Protein AF-A0A944EXQ6-F1 (afdb_monomer)

Sequence (151 aa):
MLEYARRTTDPERLDMAIALLQQACEDGPTSGEARLINCCQLATALCARFDVCGRRADLDAAISVLERVRSPLAVLAGEESLDYFEQIYRLLTRSLQRRFELTGVLRDLDTVAEITAIIRATQLPSRRSLRPLPDGRQASAAVPCAHLSRG

pLDDT: mean 73.95, std 19.3, range [34.91, 94.12]

Secondary structure (DSSP, 8-state):
-HHHHTT---HHHHHHHHHHHHHHHHSS-SSSHHHHHHHHHHHHHHHHHHHHH--HHHHHHHHHHHHHHHHHHHHS-SGGGHHHHHHHHHHHHHHHHHHHHHH--HHHHHHHHHHHHHHHHHHSGGGSS-PPPP-----------------

Structure (mmCIF, N/CA/C/O backbone):
data_AF-A0A944EXQ6-F1
#
_entry.id   AF-A0A944EXQ6-F1
#
loop_
_atom_site.group_PDB
_atom_site.id
_atom_site.type_symbol
_atom_site.label_atom_id
_atom_site.label_alt_id
_atom_site.label_comp_id
_atom_site.label_asym_id
_atom_site.label_entity_id
_atom_site.label_seq_id
_atom_site.pdbx_PDB_ins_code
_atom_site.Cartn_x
_atom_site.Cartn_y
_atom_site.Cartn_z
_atom_site.occupancy
_atom_site.B_iso_or_equiv
_atom_site.auth_seq_id
_atom_site.auth_comp_id
_atom_site.auth_asym_id
_atom_site.auth_atom_id
_atom_site.pdbx_PDB_model_num
ATOM 1 N N . MET A 1 1 ? 5.966 17.282 -13.283 1.00 47.34 1 MET A N 1
ATOM 2 C CA . MET A 1 1 ? 4.514 17.164 -12.994 1.00 47.34 1 MET A CA 1
ATOM 3 C C . MET A 1 1 ? 4.215 16.449 -11.675 1.00 47.34 1 MET A C 1
ATOM 5 O O . MET A 1 1 ? 3.363 16.929 -10.942 1.00 47.34 1 MET A O 1
ATOM 9 N N . LEU A 1 2 ? 4.910 15.358 -11.331 1.00 51.97 2 LEU A N 1
ATOM 10 C CA . LEU A 1 2 ? 4.614 14.546 -10.134 1.00 51.97 2 LEU A CA 1
ATOM 11 C C . LEU A 1 2 ? 4.867 15.259 -8.790 1.00 51.97 2 LEU A C 1
ATOM 13 O O . LEU A 1 2 ? 4.108 15.085 -7.842 1.00 51.97 2 LEU A O 1
ATOM 17 N N . GLU A 1 3 ? 5.868 16.140 -8.718 1.00 50.34 3 GLU A N 1
ATOM 18 C CA . GLU A 1 3 ? 6.130 16.952 -7.518 1.00 50.34 3 GLU A CA 1
ATOM 19 C C . GLU A 1 3 ? 5.007 17.969 -7.227 1.00 50.34 3 GLU A C 1
ATOM 21 O O . GLU A 1 3 ? 4.778 18.344 -6.077 1.00 50.34 3 GLU A O 1
ATOM 26 N N . TYR A 1 4 ? 4.251 18.354 -8.263 1.00 45.91 4 TYR A N 1
ATOM 27 C CA . TYR A 1 4 ? 3.101 19.252 -8.153 1.00 45.91 4 TYR A CA 1
ATOM 28 C C . TYR A 1 4 ? 1.867 18.527 -7.607 1.00 45.91 4 TYR A C 1
ATOM 30 O O . TYR A 1 4 ? 1.197 19.062 -6.725 1.00 45.91 4 TYR A O 1
ATOM 38 N N . ALA A 1 5 ? 1.612 17.288 -8.045 1.00 50.66 5 ALA A N 1
ATOM 39 C CA . ALA A 1 5 ? 0.548 16.443 -7.492 1.00 50.66 5 ALA A CA 1
ATOM 40 C C . ALA A 1 5 ? 0.763 16.162 -5.993 1.00 50.66 5 ALA A C 1
ATOM 42 O O . ALA A 1 5 ? -0.192 16.097 -5.229 1.00 50.66 5 ALA A O 1
ATOM 43 N N . ARG A 1 6 ? 2.024 16.112 -5.536 1.00 50.78 6 ARG A N 1
ATOM 44 C CA . ARG A 1 6 ? 2.360 15.975 -4.109 1.00 50.78 6 ARG A CA 1
ATOM 45 C C . ARG A 1 6 ? 2.000 17.206 -3.260 1.00 50.78 6 ARG A C 1
ATOM 47 O O . ARG A 1 6 ? 1.953 17.093 -2.040 1.00 50.78 6 ARG A O 1
ATOM 54 N N . ARG A 1 7 ? 1.787 18.377 -3.880 1.00 51.88 7 ARG A N 1
ATOM 55 C CA . ARG A 1 7 ? 1.441 19.647 -3.204 1.00 51.88 7 ARG A CA 1
ATOM 56 C C . ARG A 1 7 ? 0.032 20.153 -3.509 1.00 51.88 7 ARG A C 1
ATOM 58 O O . ARG A 1 7 ? -0.394 21.103 -2.862 1.00 51.88 7 ARG A O 1
ATOM 65 N N . THR A 1 8 ? -0.679 19.565 -4.472 1.00 50.41 8 THR A N 1
ATOM 66 C CA . THR A 1 8 ? -2.049 19.978 -4.799 1.00 50.41 8 THR A CA 1
ATOM 67 C C . THR A 1 8 ? -3.049 18.987 -4.225 1.00 50.41 8 THR A C 1
ATOM 69 O O . THR A 1 8 ? -3.104 17.837 -4.639 1.00 50.41 8 THR A O 1
ATOM 72 N N . THR A 1 9 ? -3.874 19.472 -3.299 1.00 62.34 9 THR A N 1
ATOM 73 C CA . THR A 1 9 ? -5.084 18.841 -2.739 1.00 62.34 9 THR A CA 1
ATOM 74 C C . THR A 1 9 ? -6.201 18.690 -3.788 1.00 62.34 9 THR A C 1
ATOM 76 O O . THR A 1 9 ? -7.379 18.730 -3.453 1.00 62.34 9 THR A O 1
ATOM 79 N N . ASP A 1 10 ? -5.844 18.615 -5.071 1.00 75.38 10 ASP A N 1
ATOM 80 C CA . ASP A 1 10 ? -6.780 18.591 -6.187 1.00 75.38 10 ASP A CA 1
ATOM 81 C C . ASP A 1 10 ? -7.088 17.126 -6.539 1.00 75.38 10 ASP A C 1
ATOM 83 O O . ASP A 1 10 ? -6.213 16.430 -7.074 1.00 75.38 10 ASP A O 1
ATOM 87 N N . PRO A 1 11 ? -8.290 16.625 -6.201 1.00 76.62 11 PRO A N 1
ATOM 88 C CA . PRO A 1 11 ? -8.638 15.222 -6.384 1.00 76.62 11 PRO A CA 1
ATOM 89 C C . PRO A 1 11 ? -8.588 14.787 -7.854 1.00 76.62 11 PRO A C 1
ATOM 91 O O . PRO A 1 11 ? -8.169 13.664 -8.119 1.00 76.62 11 PRO A O 1
ATOM 94 N N . GLU A 1 12 ? -8.898 15.664 -8.814 1.00 81.69 12 GLU A N 1
ATOM 95 C CA . GLU A 1 12 ? -8.874 15.313 -10.244 1.00 81.69 12 GLU A CA 1
ATOM 96 C C . GLU A 1 12 ? -7.445 15.060 -10.743 1.00 81.69 12 GLU A C 1
ATOM 98 O O . GLU A 1 12 ? -7.183 14.148 -11.532 1.00 81.69 12 GLU A O 1
ATOM 103 N N . ARG A 1 13 ? -6.477 15.831 -10.235 1.00 83.19 13 ARG A N 1
ATOM 104 C CA . ARG A 1 13 ? -5.056 15.620 -10.549 1.00 83.19 13 ARG A CA 1
ATOM 105 C C . ARG A 1 13 ? -4.521 14.343 -9.923 1.00 83.19 13 ARG A C 1
ATOM 107 O O . ARG A 1 13 ? -3.689 13.674 -10.538 1.00 83.19 13 ARG A O 1
ATOM 114 N N . LEU A 1 14 ? -4.974 14.013 -8.714 1.00 83.81 14 LEU A N 1
ATOM 115 C CA . LEU A 1 14 ? -4.631 12.752 -8.061 1.00 83.81 14 LEU A CA 1
ATOM 116 C C . LEU A 1 14 ? -5.218 11.567 -8.832 1.00 83.81 14 LEU A C 1
ATOM 118 O O . LEU A 1 14 ? -4.498 10.601 -9.067 1.00 83.81 14 LEU A O 1
ATOM 122 N N . ASP A 1 15 ? -6.464 11.665 -9.295 1.00 88.25 15 ASP A N 1
ATOM 123 C CA . ASP A 1 15 ? -7.106 10.639 -10.122 1.00 88.25 15 ASP A CA 1
ATOM 124 C C . ASP A 1 15 ? -6.338 10.404 -11.430 1.00 88.25 15 ASP A C 1
ATOM 126 O O . ASP A 1 15 ? -6.017 9.261 -11.760 1.00 88.25 15 ASP A O 1
ATOM 130 N N . MET A 1 16 ? -5.956 11.478 -12.128 1.00 88.19 16 MET A N 1
ATOM 131 C CA . MET A 1 16 ? -5.153 11.388 -13.351 1.00 88.19 16 MET A CA 1
ATOM 132 C C . MET A 1 16 ? -3.774 10.763 -13.095 1.00 88.19 16 MET A C 1
ATOM 134 O O . MET A 1 16 ? -3.326 9.899 -13.847 1.00 88.19 16 MET A O 1
ATOM 138 N N . ALA A 1 17 ? -3.095 11.177 -12.021 1.00 88.00 17 ALA A N 1
ATOM 139 C CA . ALA A 1 17 ? -1.794 10.623 -11.658 1.00 88.00 17 ALA A CA 1
ATOM 140 C C . ALA A 1 17 ? -1.891 9.127 -11.329 1.00 88.00 17 ALA A C 1
ATOM 142 O O . ALA A 1 17 ? -1.049 8.350 -11.773 1.00 88.00 17 ALA A O 1
ATOM 143 N N . ILE A 1 18 ? -2.923 8.718 -10.586 1.00 90.62 18 ILE A N 1
ATOM 144 C CA . ILE A 1 18 ? -3.171 7.313 -10.247 1.00 90.62 18 ILE A CA 1
ATOM 145 C C . ILE A 1 18 ? -3.410 6.496 -11.517 1.00 90.62 18 ILE A C 1
ATOM 147 O O . ILE A 1 18 ? -2.765 5.463 -11.673 1.00 90.62 18 ILE A O 1
ATOM 151 N N . ALA A 1 19 ? -4.248 6.972 -12.441 1.00 91.06 19 ALA A N 1
ATOM 152 C CA . ALA A 1 19 ? -4.523 6.272 -13.695 1.00 91.06 19 ALA A CA 1
ATOM 153 C C . ALA A 1 19 ? -3.246 6.052 -14.527 1.00 91.06 19 ALA A C 1
ATOM 155 O O . ALA A 1 19 ? -2.952 4.926 -14.925 1.00 91.06 19 ALA A O 1
ATOM 156 N N . LEU A 1 20 ? -2.436 7.100 -14.716 1.00 89.62 20 LEU A N 1
ATOM 157 C CA . LEU A 1 20 ? -1.171 7.005 -15.455 1.00 89.62 20 LEU A CA 1
ATOM 158 C C . LEU A 1 20 ? -0.171 6.054 -14.783 1.00 89.62 20 LEU A C 1
ATOM 160 O O . LEU A 1 20 ? 0.525 5.299 -15.457 1.00 89.62 20 LEU A O 1
ATOM 164 N N . LEU A 1 21 ? -0.091 6.078 -13.450 1.00 88.75 21 LEU A N 1
ATOM 165 C CA . LEU A 1 21 ? 0.822 5.222 -12.691 1.00 88.75 21 LEU A CA 1
ATOM 166 C C . LEU A 1 21 ? 0.363 3.760 -12.656 1.00 88.75 21 LEU A C 1
ATOM 168 O O . LEU A 1 21 ? 1.208 2.867 -12.622 1.00 88.75 21 LEU A O 1
ATOM 172 N N . GLN A 1 22 ? -0.947 3.503 -12.683 1.00 89.50 22 GLN A N 1
ATOM 173 C CA . GLN A 1 22 ? -1.497 2.155 -12.837 1.00 89.50 22 GLN A CA 1
ATOM 174 C C . GLN A 1 22 ? -1.136 1.582 -14.205 1.00 89.50 22 GLN A C 1
ATOM 176 O O . GLN A 1 22 ? -0.544 0.506 -14.256 1.00 89.50 22 GLN A O 1
ATOM 181 N N . GLN A 1 23 ? -1.361 2.341 -15.281 1.00 88.06 23 GLN A N 1
ATOM 182 C CA . GLN A 1 23 ? -0.945 1.950 -16.631 1.00 88.06 23 GLN A CA 1
ATOM 183 C C . GLN A 1 23 ? 0.564 1.701 -16.703 1.00 88.06 23 GLN A C 1
ATOM 185 O O . GLN A 1 23 ? 1.002 0.658 -17.170 1.00 88.06 23 GLN A O 1
ATOM 190 N N . ALA A 1 24 ? 1.382 2.587 -16.130 1.00 85.00 24 AL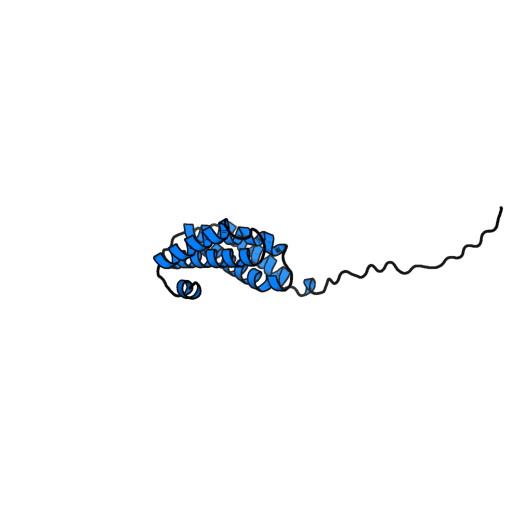A A N 1
ATOM 191 C CA . ALA A 1 24 ? 2.831 2.395 -16.086 1.00 85.00 24 ALA A CA 1
ATOM 192 C C . ALA A 1 24 ? 3.275 1.162 -15.270 1.00 85.00 24 ALA A C 1
ATOM 194 O O . ALA A 1 24 ? 4.382 0.662 -15.471 1.00 85.00 24 ALA A O 1
ATOM 195 N N . CYS A 1 25 ? 2.458 0.674 -14.333 1.00 81.06 25 CYS A N 1
ATOM 196 C CA . CYS A 1 25 ? 2.715 -0.581 -13.621 1.00 81.06 25 CYS A CA 1
ATOM 197 C C . CYS A 1 25 ? 2.248 -1.818 -14.405 1.00 81.06 25 CYS A C 1
ATOM 199 O O . CYS A 1 25 ? 2.766 -2.906 -14.152 1.00 81.06 25 CYS A O 1
ATOM 201 N N . GLU A 1 26 ? 1.276 -1.665 -15.305 1.00 83.06 26 GLU A N 1
ATOM 202 C CA . GLU A 1 26 ? 0.746 -2.725 -16.173 1.00 83.06 26 GLU A CA 1
ATOM 203 C C . GLU A 1 26 ? 1.611 -2.912 -17.428 1.00 83.06 26 GLU A C 1
ATOM 205 O O . GLU A 1 26 ? 1.983 -4.040 -17.748 1.00 83.06 26 GLU A O 1
ATOM 210 N N . ASP A 1 27 ? 2.000 -1.810 -18.071 1.00 81.75 27 ASP A N 1
ATOM 211 C CA . ASP A 1 27 ? 2.783 -1.779 -19.314 1.00 81.75 27 ASP A CA 1
ATOM 212 C C . ASP A 1 27 ? 4.303 -1.758 -19.072 1.00 81.75 27 ASP A C 1
ATOM 214 O O . ASP A 1 27 ? 5.105 -1.984 -19.982 1.00 81.75 27 ASP A O 1
ATOM 218 N N . GLY A 1 28 ? 4.719 -1.422 -17.849 1.00 69.94 28 GLY A N 1
ATOM 219 C CA . GLY A 1 28 ? 6.115 -1.213 -17.487 1.00 69.94 28 GLY A CA 1
ATOM 220 C C . GLY A 1 28 ? 6.905 -2.495 -17.200 1.00 69.94 28 GLY A C 1
ATOM 221 O O . GLY A 1 28 ? 6.364 -3.600 -17.140 1.00 69.94 28 GLY A O 1
ATOM 222 N N . PRO A 1 29 ? 8.224 -2.364 -16.973 1.00 66.56 29 PRO A N 1
ATOM 223 C CA . PRO A 1 29 ? 9.086 -3.498 -16.670 1.00 66.56 29 PRO A CA 1
ATOM 224 C C . PRO A 1 29 ? 8.620 -4.244 -15.412 1.00 66.56 29 PRO A C 1
ATOM 226 O O . PRO A 1 29 ? 8.398 -3.664 -14.348 1.00 66.56 29 PRO A O 1
ATOM 229 N N . THR A 1 30 ? 8.540 -5.570 -15.509 1.00 68.00 30 THR A N 1
ATOM 230 C CA . THR A 1 30 ? 8.095 -6.447 -14.417 1.00 68.00 30 THR A CA 1
ATOM 231 C C . THR A 1 30 ? 9.127 -6.602 -13.298 1.00 68.00 30 THR A C 1
ATOM 233 O O . THR A 1 30 ? 8.832 -7.221 -12.278 1.00 68.00 30 THR A O 1
ATOM 236 N N . SER A 1 31 ? 10.333 -6.053 -13.432 1.00 66.44 31 SER A N 1
ATOM 237 C CA . SER A 1 31 ? 11.409 -6.147 -12.438 1.00 66.44 31 SER A CA 1
ATOM 238 C C . SER A 1 31 ? 12.368 -4.962 -12.533 1.00 66.44 31 SER A C 1
ATOM 240 O O . SER A 1 31 ? 12.491 -4.348 -13.589 1.00 66.44 31 SER A O 1
ATOM 242 N N . GLY A 1 32 ? 13.087 -4.687 -11.444 1.00 72.31 32 GLY A N 1
ATOM 243 C CA . GLY A 1 32 ? 14.115 -3.646 -11.385 1.00 72.31 32 GLY A CA 1
ATOM 244 C C . GLY A 1 32 ? 13.633 -2.326 -10.781 1.00 72.31 32 GLY A C 1
ATOM 245 O O . GLY A 1 32 ? 12.499 -2.206 -10.316 1.00 72.31 32 GLY A O 1
ATOM 246 N N . GLU A 1 33 ? 14.523 -1.336 -10.777 1.00 75.75 33 GLU A N 1
ATOM 247 C CA . GLU A 1 33 ? 14.338 -0.047 -10.099 1.00 75.75 33 GLU A CA 1
ATOM 248 C C . GLU A 1 33 ? 13.123 0.736 -10.619 1.00 75.75 33 GLU A C 1
ATOM 250 O O . GLU A 1 33 ? 12.330 1.246 -9.832 1.00 75.75 33 GLU A O 1
ATOM 255 N N . ALA A 1 34 ? 12.898 0.743 -11.937 1.00 79.88 34 ALA A N 1
ATOM 256 C CA . ALA A 1 34 ? 11.753 1.419 -12.548 1.00 79.88 34 ALA A CA 1
ATOM 257 C C . ALA A 1 34 ? 10.403 0.917 -11.997 1.00 79.88 34 ALA A C 1
ATOM 259 O O . ALA A 1 34 ? 9.492 1.710 -11.755 1.00 79.88 34 ALA A O 1
ATOM 260 N N . ARG A 1 35 ? 10.288 -0.389 -11.712 1.00 81.62 35 ARG A N 1
ATOM 261 C CA . ARG A 1 35 ? 9.093 -0.959 -11.073 1.00 81.62 35 ARG A CA 1
ATOM 262 C C . ARG A 1 35 ? 8.916 -0.433 -9.648 1.00 81.62 35 ARG A C 1
ATOM 264 O O . ARG A 1 35 ? 7.792 -0.129 -9.252 1.00 81.62 35 ARG A O 1
ATOM 271 N N . LEU A 1 36 ? 10.006 -0.321 -8.883 1.00 82.56 36 LEU A N 1
ATOM 272 C CA . LEU A 1 36 ? 9.979 0.214 -7.518 1.00 82.56 36 LEU A CA 1
ATOM 273 C C . LEU A 1 36 ? 9.542 1.680 -7.513 1.00 82.56 36 LEU A C 1
ATOM 275 O O . LEU A 1 36 ? 8.662 2.044 -6.735 1.00 82.56 36 LEU A O 1
ATOM 279 N N . ILE A 1 37 ? 10.087 2.490 -8.424 1.00 83.38 37 ILE A N 1
ATOM 280 C CA . ILE A 1 37 ? 9.734 3.906 -8.581 1.00 83.38 37 ILE A CA 1
ATOM 281 C C . ILE A 1 37 ? 8.239 4.059 -8.875 1.00 83.38 37 ILE A C 1
ATOM 283 O O . ILE A 1 37 ? 7.547 4.776 -8.148 1.00 83.38 37 ILE A O 1
ATOM 287 N N . ASN A 1 38 ? 7.723 3.353 -9.885 1.00 85.75 38 ASN A N 1
ATOM 288 C CA . ASN A 1 38 ? 6.315 3.456 -10.277 1.00 85.75 38 ASN A CA 1
ATOM 289 C C . ASN A 1 38 ? 5.382 3.030 -9.132 1.00 85.75 38 ASN A C 1
ATOM 291 O O . ASN A 1 38 ? 4.414 3.726 -8.825 1.00 85.75 38 ASN A O 1
ATOM 295 N N . CYS A 1 39 ? 5.707 1.937 -8.433 1.00 87.50 39 CYS A N 1
ATOM 296 C CA . CYS A 1 39 ? 4.929 1.459 -7.288 1.00 87.50 39 CYS A CA 1
ATOM 297 C C . CYS A 1 39 ? 4.964 2.437 -6.098 1.00 87.50 39 CYS A C 1
ATOM 299 O O . CYS A 1 39 ? 3.923 2.698 -5.492 1.00 87.50 39 CYS A O 1
ATOM 301 N N . CYS A 1 40 ? 6.122 3.026 -5.784 1.00 87.31 40 CYS A N 1
ATOM 302 C CA . CYS A 1 40 ? 6.252 4.068 -4.759 1.00 87.31 40 CYS A CA 1
ATOM 303 C C . CYS A 1 40 ? 5.396 5.295 -5.074 1.00 87.31 40 CYS A C 1
ATOM 305 O O . CYS A 1 40 ? 4.704 5.827 -4.199 1.00 87.31 40 CYS A O 1
ATOM 307 N N . GLN A 1 41 ? 5.451 5.754 -6.323 1.00 89.06 41 GLN A N 1
ATOM 308 C CA . GLN A 1 41 ? 4.691 6.911 -6.781 1.00 89.06 41 GLN A CA 1
ATOM 309 C C . GLN A 1 41 ? 3.188 6.628 -6.732 1.00 89.06 41 GLN A C 1
ATOM 311 O O . GLN A 1 41 ? 2.438 7.450 -6.202 1.00 89.06 41 GLN A O 1
ATOM 316 N N . LEU A 1 42 ? 2.756 5.448 -7.190 1.00 91.88 42 LEU A N 1
ATOM 317 C CA . LEU A 1 42 ? 1.354 5.031 -7.152 1.00 91.88 42 LEU A CA 1
ATOM 318 C C . LEU A 1 42 ? 0.824 4.973 -5.716 1.00 91.88 42 LEU A C 1
ATOM 320 O O . LEU A 1 42 ? -0.198 5.583 -5.405 1.00 91.88 42 LEU A O 1
ATOM 324 N N . ALA A 1 43 ? 1.547 4.301 -4.818 1.00 92.56 43 ALA A N 1
ATOM 325 C CA . ALA A 1 43 ? 1.165 4.204 -3.413 1.00 92.56 43 ALA A CA 1
ATOM 326 C C . ALA A 1 43 ? 1.106 5.582 -2.734 1.00 92.56 43 ALA A C 1
ATOM 328 O O . ALA A 1 43 ? 0.199 5.845 -1.945 1.00 92.56 43 ALA A O 1
ATOM 329 N N . THR A 1 44 ? 2.032 6.486 -3.070 1.00 90.94 44 THR A N 1
ATOM 330 C CA . THR A 1 44 ? 2.032 7.863 -2.553 1.00 90.94 44 THR A CA 1
ATOM 331 C C . THR A 1 44 ? 0.804 8.642 -3.025 1.00 90.94 44 THR A C 1
ATOM 333 O O . THR A 1 44 ? 0.162 9.302 -2.208 1.00 90.94 44 THR A O 1
ATOM 336 N N . ALA A 1 45 ? 0.452 8.555 -4.311 1.00 90.94 45 ALA A N 1
ATOM 337 C CA . ALA A 1 45 ? -0.721 9.231 -4.865 1.00 90.94 45 ALA A CA 1
ATOM 338 C C . ALA A 1 45 ? -2.029 8.701 -4.252 1.00 90.94 45 ALA A C 1
ATOM 340 O O . ALA A 1 45 ? -2.896 9.488 -3.876 1.00 90.94 45 ALA A O 1
ATOM 341 N N . LEU A 1 46 ? -2.135 7.383 -4.059 1.00 92.56 46 LEU A N 1
ATOM 342 C CA . LEU A 1 46 ? -3.265 6.746 -3.377 1.00 92.56 46 LEU A CA 1
ATOM 343 C C . LEU A 1 46 ? -3.390 7.201 -1.914 1.00 92.56 46 LEU A C 1
ATOM 345 O O . LEU A 1 46 ? -4.478 7.557 -1.470 1.00 92.56 46 LEU A O 1
ATOM 349 N N . CYS A 1 47 ? -2.279 7.271 -1.174 1.00 90.31 47 CYS A N 1
ATOM 350 C CA . CYS A 1 47 ? -2.288 7.790 0.198 1.00 90.31 47 CYS A CA 1
ATOM 351 C C . CYS A 1 47 ? -2.696 9.267 0.256 1.00 90.31 47 CYS A C 1
ATOM 353 O O . CYS A 1 47 ? -3.420 9.662 1.166 1.00 90.31 47 CYS A O 1
ATOM 355 N N . ALA A 1 48 ? -2.247 10.078 -0.705 1.00 89.12 48 ALA A N 1
ATOM 356 C CA . ALA A 1 48 ? -2.646 11.477 -0.801 1.00 89.12 48 ALA A CA 1
ATOM 357 C C . ALA A 1 48 ? -4.148 11.607 -1.097 1.00 89.12 48 ALA A C 1
ATOM 359 O O . ALA A 1 48 ? -4.827 12.399 -0.449 1.00 89.12 48 ALA A O 1
ATOM 360 N N . ARG A 1 49 ? -4.697 10.789 -2.006 1.00 88.62 49 ARG A N 1
ATOM 361 C CA . ARG A 1 49 ? -6.140 10.778 -2.289 1.00 88.62 49 ARG A CA 1
ATOM 362 C C . ARG A 1 49 ? -6.955 10.316 -1.083 1.00 88.62 49 ARG A C 1
ATOM 364 O O . ARG A 1 49 ? -7.986 10.915 -0.793 1.00 88.62 49 ARG A O 1
ATOM 371 N N . PHE A 1 50 ? -6.466 9.337 -0.324 1.00 89.94 50 PHE A N 1
ATOM 372 C CA . PHE A 1 50 ? -7.054 8.973 0.964 1.00 89.94 50 PHE A CA 1
ATOM 373 C C . PHE A 1 50 ? -7.053 10.153 1.949 1.00 89.94 50 PHE A C 1
ATOM 375 O O . PHE A 1 50 ? -8.087 10.427 2.550 1.00 89.94 50 PHE A O 1
ATOM 382 N N . ASP A 1 51 ? -5.939 10.878 2.082 1.00 87.38 51 ASP A N 1
ATOM 383 C CA . ASP A 1 51 ? -5.834 12.017 3.007 1.00 87.38 51 ASP A CA 1
ATOM 384 C C . ASP A 1 51 ? -6.812 13.158 2.642 1.00 87.38 51 ASP A C 1
ATOM 386 O O . ASP A 1 51 ? -7.274 13.874 3.527 1.00 87.38 51 ASP A O 1
ATOM 390 N N . VAL A 1 52 ? -7.163 13.311 1.358 1.00 86.12 52 VAL A N 1
ATOM 391 C CA . VAL A 1 52 ? -8.112 14.334 0.875 1.00 86.12 52 VAL A CA 1
ATOM 392 C C . VAL A 1 52 ? -9.566 13.856 0.904 1.00 86.12 52 VAL A C 1
ATOM 394 O O . VAL A 1 52 ? -10.457 14.601 1.304 1.00 86.12 52 VAL A O 1
ATOM 397 N N . CYS A 1 53 ? -9.828 12.629 0.455 1.00 86.00 53 CYS A N 1
ATOM 398 C CA . CYS A 1 53 ? -11.181 12.128 0.200 1.00 86.00 53 CYS A CA 1
ATOM 399 C C . CYS A 1 53 ? -11.681 11.123 1.248 1.00 86.00 53 CYS A C 1
ATOM 401 O O . CYS A 1 53 ? -12.841 10.718 1.186 1.00 86.00 53 CYS A O 1
ATOM 403 N N . GLY A 1 54 ? -10.823 10.654 2.159 1.00 84.75 54 GLY A N 1
ATOM 404 C CA . GLY A 1 54 ? -11.157 9.665 3.192 1.00 84.75 54 GLY A CA 1
ATOM 405 C C . GLY A 1 54 ? -11.505 8.271 2.658 1.00 84.75 54 GLY A C 1
ATOM 406 O O . GLY A 1 54 ? -12.061 7.443 3.381 1.00 84.75 54 GLY A O 1
ATOM 407 N N . ARG A 1 55 ? -11.219 7.981 1.383 1.00 88.19 55 ARG A N 1
ATOM 408 C CA . ARG A 1 55 ? -11.614 6.722 0.738 1.00 88.19 55 ARG A CA 1
ATOM 409 C C . ARG A 1 55 ? -10.712 5.579 1.180 1.00 88.19 55 ARG A C 1
ATOM 411 O O . ARG A 1 55 ? -9.606 5.418 0.674 1.00 88.19 55 ARG A O 1
ATOM 418 N N . ARG A 1 56 ? -11.214 4.723 2.071 1.00 89.75 56 ARG A N 1
ATOM 419 C CA . ARG A 1 56 ? -10.495 3.527 2.545 1.00 89.75 56 ARG A CA 1
ATOM 420 C C . ARG A 1 56 ? -9.942 2.651 1.409 1.00 89.75 56 ARG A C 1
ATOM 422 O O . ARG A 1 56 ? -8.839 2.135 1.540 1.00 89.75 56 ARG A O 1
ATOM 429 N N . ALA A 1 57 ? -10.673 2.520 0.301 1.00 91.75 57 ALA A N 1
ATOM 430 C CA . ALA A 1 57 ? -10.232 1.742 -0.858 1.00 91.75 57 ALA A CA 1
ATOM 431 C C . ALA A 1 57 ? -8.865 2.199 -1.404 1.00 91.75 57 ALA A C 1
ATOM 433 O O . ALA A 1 57 ? -8.081 1.371 -1.859 1.00 91.75 57 ALA A O 1
ATOM 434 N N . ASP A 1 58 ? -8.549 3.493 -1.301 1.00 92.00 58 ASP A N 1
ATOM 435 C CA . ASP A 1 58 ? -7.264 4.037 -1.742 1.00 92.00 58 ASP A CA 1
ATOM 436 C C . ASP A 1 58 ? -6.128 3.593 -0.820 1.00 92.00 58 ASP A C 1
ATOM 438 O O . ASP A 1 58 ? -5.048 3.225 -1.281 1.00 92.00 58 ASP A O 1
ATOM 442 N N . LEU A 1 59 ? -6.391 3.557 0.487 1.00 92.19 59 LEU A N 1
ATOM 443 C CA . LEU A 1 59 ? -5.443 3.061 1.479 1.00 92.19 59 LEU A CA 1
ATOM 444 C C . LEU A 1 59 ? -5.182 1.557 1.302 1.00 92.19 59 LEU A C 1
ATOM 446 O O . LEU A 1 59 ? -4.030 1.124 1.316 1.00 92.19 59 LEU A O 1
ATOM 450 N N . ASP A 1 60 ? -6.236 0.771 1.068 1.00 94.06 60 ASP A N 1
ATOM 451 C CA . ASP A 1 60 ? -6.135 -0.670 0.800 1.00 94.06 60 ASP A CA 1
ATOM 452 C C . ASP A 1 60 ? -5.373 -0.960 -0.508 1.00 94.06 60 ASP A C 1
ATOM 454 O O . ASP A 1 60 ? -4.529 -1.864 -0.563 1.00 94.06 60 ASP A O 1
ATOM 458 N N . ALA A 1 61 ? -5.602 -0.156 -1.550 1.00 93.69 61 ALA A N 1
ATOM 459 C CA . ALA A 1 61 ? -4.856 -0.240 -2.802 1.00 93.69 61 ALA A CA 1
ATOM 460 C C . ALA A 1 61 ? -3.373 0.119 -2.608 1.00 93.69 61 ALA A C 1
ATOM 462 O O . ALA A 1 61 ? -2.504 -0.595 -3.109 1.00 93.69 61 ALA A O 1
ATOM 463 N N . ALA A 1 62 ? -3.064 1.170 -1.839 1.00 94.06 62 ALA A N 1
ATOM 464 C CA . ALA A 1 62 ? -1.685 1.566 -1.552 1.00 94.06 62 ALA A CA 1
ATOM 465 C C . ALA A 1 62 ? -0.913 0.450 -0.830 1.00 94.06 62 ALA A C 1
ATOM 467 O O . ALA A 1 62 ? 0.205 0.120 -1.227 1.00 94.06 62 ALA A O 1
ATOM 468 N N . ILE A 1 63 ? -1.526 -0.172 0.185 1.00 93.94 63 ILE A N 1
ATOM 469 C CA . ILE A 1 63 ? -0.949 -1.319 0.905 1.00 93.94 63 ILE A CA 1
ATOM 470 C C . ILE A 1 63 ? -0.688 -2.476 -0.066 1.00 93.94 63 ILE A C 1
ATOM 472 O O . ILE A 1 63 ? 0.413 -3.021 -0.092 1.00 93.94 63 ILE A O 1
ATOM 476 N N . SER A 1 64 ? -1.664 -2.805 -0.915 1.00 93.31 64 SER A N 1
ATOM 477 C CA . SER A 1 64 ? -1.547 -3.902 -1.885 1.00 93.31 64 SER A CA 1
ATOM 478 C C . SER A 1 64 ? -0.403 -3.690 -2.884 1.00 93.31 64 SER A C 1
ATOM 480 O O . SER A 1 64 ? 0.327 -4.629 -3.206 1.00 93.31 64 SER A O 1
ATOM 482 N N . VAL A 1 65 ? -0.209 -2.458 -3.366 1.00 91.75 65 VAL A N 1
ATOM 483 C CA . VAL A 1 65 ? 0.897 -2.106 -4.273 1.00 91.75 65 VAL A CA 1
ATOM 484 C C . VAL A 1 65 ? 2.252 -2.254 -3.576 1.00 91.75 65 VAL A C 1
ATOM 486 O O . VAL A 1 65 ? 3.165 -2.855 -4.143 1.00 91.75 65 VAL A O 1
ATOM 489 N N . LEU A 1 66 ? 2.380 -1.757 -2.343 1.00 90.50 66 LEU A N 1
ATOM 490 C CA . LEU A 1 66 ? 3.624 -1.818 -1.566 1.00 90.50 66 LEU A CA 1
ATOM 491 C C . LEU A 1 66 ? 4.001 -3.260 -1.191 1.00 90.50 66 LEU A C 1
ATOM 493 O O . LEU A 1 66 ? 5.164 -3.646 -1.298 1.00 90.50 66 LEU A O 1
ATOM 497 N N . GLU A 1 67 ? 3.021 -4.090 -0.837 1.00 89.00 67 GLU A N 1
ATOM 498 C CA . GLU A 1 67 ? 3.220 -5.514 -0.540 1.00 89.00 67 GLU A CA 1
ATOM 499 C C . GLU A 1 67 ? 3.781 -6.296 -1.739 1.00 89.00 67 GLU A C 1
ATOM 501 O O . GLU A 1 67 ? 4.695 -7.109 -1.592 1.00 89.00 67 GLU A O 1
ATOM 506 N N . ARG A 1 68 ? 3.320 -5.990 -2.958 1.00 86.00 68 ARG A N 1
ATOM 507 C CA . ARG A 1 68 ? 3.795 -6.645 -4.193 1.00 86.00 68 ARG A CA 1
ATOM 508 C C . ARG A 1 68 ? 5.268 -6.389 -4.506 1.00 86.00 68 ARG A C 1
ATOM 510 O O . ARG A 1 68 ? 5.862 -7.155 -5.268 1.00 86.00 68 ARG A O 1
ATOM 517 N N . VAL A 1 69 ? 5.837 -5.297 -4.000 1.00 82.44 69 VAL A N 1
ATOM 518 C CA . VAL A 1 69 ? 7.251 -4.944 -4.208 1.00 82.44 69 VAL A CA 1
ATOM 519 C C . VAL A 1 69 ? 8.120 -5.229 -2.984 1.00 82.44 69 VAL A C 1
ATOM 521 O O . VAL A 1 69 ? 9.336 -5.342 -3.132 1.00 82.44 69 VAL A O 1
ATOM 524 N N . ARG A 1 70 ? 7.509 -5.469 -1.815 1.00 78.06 70 ARG A N 1
ATOM 525 C CA . ARG A 1 70 ? 8.188 -5.852 -0.569 1.00 78.06 70 ARG A CA 1
ATOM 526 C C . ARG A 1 70 ? 9.010 -7.139 -0.708 1.00 78.06 70 ARG A C 1
ATOM 528 O O . ARG A 1 70 ? 10.174 -7.154 -0.314 1.00 78.06 70 ARG A O 1
ATOM 535 N N . SER A 1 71 ? 8.447 -8.208 -1.282 1.00 68.06 71 SER A N 1
ATOM 536 C CA . SER A 1 71 ? 9.157 -9.498 -1.403 1.00 68.06 71 SER A CA 1
ATOM 537 C C . SER A 1 71 ? 10.349 -9.455 -2.376 1.00 68.06 71 SER A C 1
ATOM 539 O O . SER A 1 71 ? 11.419 -9.934 -2.001 1.00 68.06 71 SER A O 1
ATOM 541 N N . PRO A 1 72 ? 10.239 -8.854 -3.581 1.00 60.91 72 PRO A N 1
ATOM 542 C CA . PRO A 1 72 ? 11.384 -8.682 -4.483 1.00 60.91 72 PRO A CA 1
ATOM 543 C C . PRO A 1 72 ? 12.521 -7.820 -3.909 1.00 60.91 72 PRO A C 1
ATOM 545 O O . PRO A 1 72 ? 13.687 -8.102 -4.174 1.00 60.91 72 PRO A O 1
ATOM 548 N N . LEU A 1 73 ? 12.210 -6.799 -3.099 1.00 62.12 73 LEU A N 1
ATOM 549 C CA . LEU A 1 73 ? 13.210 -5.927 -2.456 1.00 62.12 73 LEU A CA 1
ATOM 550 C C . LEU A 1 73 ? 14.147 -6.673 -1.507 1.00 62.12 73 LEU A C 1
ATOM 552 O O . LEU A 1 73 ? 15.331 -6.362 -1.450 1.00 62.12 73 LEU A O 1
ATOM 556 N N . ALA A 1 74 ? 13.636 -7.670 -0.782 1.00 58.88 74 ALA A N 1
ATOM 557 C CA . ALA A 1 74 ? 14.463 -8.494 0.097 1.00 58.88 74 ALA A CA 1
ATOM 558 C C . ALA A 1 74 ? 15.511 -9.314 -0.683 1.00 58.88 74 ALA A C 1
ATOM 560 O O . ALA A 1 74 ? 16.559 -9.649 -0.137 1.00 58.88 74 ALA A O 1
ATOM 561 N N . VAL A 1 75 ? 15.234 -9.617 -1.958 1.00 56.34 75 VAL A N 1
ATOM 562 C CA . VAL A 1 75 ? 16.123 -10.373 -2.855 1.00 56.34 75 VAL A CA 1
ATOM 563 C C . VAL A 1 75 ? 17.133 -9.454 -3.554 1.00 56.34 75 VAL A C 1
ATOM 565 O O . VAL A 1 75 ? 18.266 -9.862 -3.790 1.00 56.34 75 VAL A O 1
ATOM 568 N N . LEU A 1 76 ? 16.748 -8.208 -3.846 1.00 55.25 76 LEU A N 1
ATOM 569 C CA . LEU A 1 76 ? 17.564 -7.207 -4.549 1.00 55.25 76 LEU A CA 1
ATOM 570 C C . LEU A 1 76 ? 18.511 -6.406 -3.640 1.00 55.25 76 LEU A C 1
ATOM 572 O O . LEU A 1 76 ? 19.084 -5.423 -4.101 1.00 55.25 76 LEU A O 1
ATOM 576 N N . ALA A 1 77 ? 18.677 -6.793 -2.372 1.00 55.59 77 ALA A N 1
ATOM 577 C CA . ALA A 1 77 ? 19.481 -6.072 -1.383 1.00 55.59 77 ALA A CA 1
ATOM 578 C C . ALA A 1 77 ? 20.995 -6.050 -1.719 1.00 55.59 77 ALA A C 1
ATOM 580 O O . ALA A 1 77 ? 21.798 -6.751 -1.103 1.00 55.59 77 ALA A O 1
ATOM 581 N N . GLY A 1 78 ? 21.369 -5.226 -2.700 1.00 57.62 78 GLY A N 1
ATOM 582 C CA . GLY A 1 78 ? 22.678 -4.601 -2.903 1.00 57.62 78 GLY A CA 1
ATOM 583 C C . GLY A 1 78 ? 22.634 -3.110 -2.526 1.00 57.62 78 GLY A C 1
ATOM 584 O O . GLY A 1 78 ? 21.571 -2.592 -2.179 1.00 57.62 78 GLY A O 1
ATOM 585 N N . GLU A 1 79 ? 23.778 -2.414 -2.568 1.00 53.94 79 GLU A N 1
ATOM 586 C CA . GLU A 1 79 ? 23.929 -1.051 -2.011 1.00 53.94 79 GLU A CA 1
ATOM 587 C C . GLU A 1 79 ? 22.990 0.006 -2.629 1.00 53.94 79 GLU A C 1
ATOM 589 O O . GLU A 1 79 ? 22.526 0.884 -1.908 1.00 53.94 79 GLU A O 1
ATOM 594 N N . GLU A 1 80 ? 22.619 -0.111 -3.909 1.00 55.19 80 GLU A N 1
ATOM 595 C CA . GLU A 1 80 ? 21.736 0.854 -4.595 1.00 55.19 80 GLU A CA 1
ATOM 596 C C . GLU A 1 80 ? 20.239 0.690 -4.246 1.00 55.19 80 GLU A C 1
ATOM 598 O O . GLU A 1 80 ? 19.424 1.567 -4.521 1.00 55.19 80 GLU A O 1
ATOM 603 N N . SER A 1 81 ? 19.849 -0.411 -3.589 1.00 61.78 81 SER A N 1
ATOM 604 C CA . SER A 1 81 ? 18.441 -0.714 -3.278 1.00 61.78 81 SER A CA 1
ATOM 605 C C . SER A 1 81 ? 17.978 -0.198 -1.903 1.00 61.78 81 SER A C 1
ATOM 607 O O . SER A 1 81 ? 16.809 -0.389 -1.547 1.00 61.78 81 SER A O 1
ATOM 609 N N . LEU A 1 82 ? 18.861 0.427 -1.113 1.00 66.38 82 LEU A N 1
ATOM 610 C CA . LEU A 1 82 ? 18.587 0.771 0.289 1.00 66.38 82 LEU A CA 1
ATOM 611 C C . LEU A 1 82 ? 17.605 1.948 0.448 1.00 66.38 82 LEU A C 1
ATOM 613 O O . LEU A 1 82 ? 16.726 1.906 1.310 1.00 66.38 82 LEU A O 1
ATOM 617 N N . ASP A 1 83 ? 17.695 2.958 -0.419 1.00 74.06 83 ASP A N 1
ATOM 618 C CA . ASP A 1 83 ? 16.838 4.150 -0.341 1.00 74.06 83 ASP A CA 1
ATOM 619 C C . ASP A 1 83 ? 15.379 3.827 -0.692 1.00 74.06 83 ASP A C 1
ATOM 621 O O . ASP A 1 83 ? 14.438 4.306 -0.051 1.00 74.06 83 ASP A O 1
ATOM 625 N N . TYR A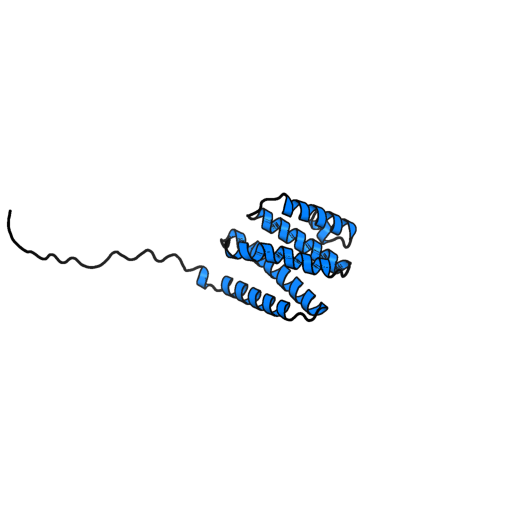 1 84 ? 15.161 2.971 -1.694 1.00 73.69 84 TYR A N 1
ATOM 626 C CA . TYR A 1 84 ? 13.820 2.499 -2.047 1.00 73.69 84 TYR A CA 1
ATOM 627 C C . TYR A 1 84 ? 13.257 1.548 -1.000 1.00 73.69 84 TYR A C 1
ATOM 629 O O . TYR A 1 84 ? 12.063 1.608 -0.701 1.00 73.69 84 TYR A O 1
ATOM 637 N N . PHE A 1 85 ? 14.113 0.707 -0.418 1.00 77.25 85 PHE A N 1
ATOM 638 C CA . PHE A 1 85 ? 13.754 -0.149 0.703 1.00 77.25 85 PHE A CA 1
ATOM 639 C C . PHE A 1 85 ? 1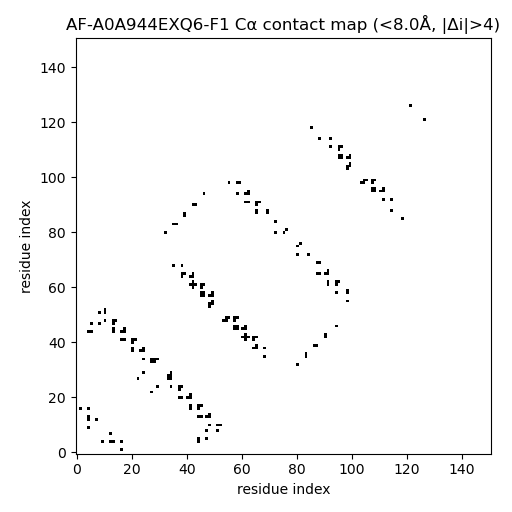3.181 0.695 1.848 1.00 77.25 85 PHE A C 1
ATOM 641 O O . PHE A 1 85 ? 12.027 0.497 2.232 1.00 77.25 85 PHE A O 1
ATOM 648 N N . GLU A 1 86 ? 13.916 1.698 2.334 1.00 79.94 86 GLU A N 1
ATOM 649 C CA . GLU A 1 86 ? 13.450 2.535 3.445 1.00 79.94 86 GLU A CA 1
ATOM 650 C C . GLU A 1 86 ? 12.142 3.262 3.105 1.00 79.94 86 GLU A C 1
ATOM 652 O O . GLU A 1 86 ? 11.194 3.260 3.898 1.00 79.94 86 GLU A O 1
ATOM 657 N N . GLN A 1 87 ? 12.045 3.840 1.905 1.00 82.50 87 GLN A N 1
ATOM 658 C CA . G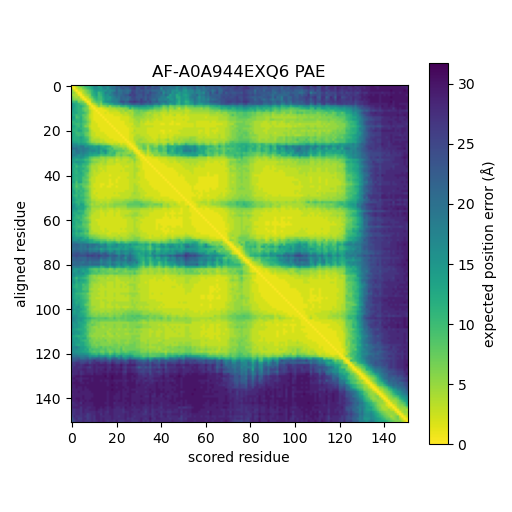LN A 1 87 ? 10.845 4.564 1.490 1.00 82.50 87 GLN A CA 1
ATOM 659 C C . GLN A 1 87 ? 9.601 3.671 1.414 1.00 82.50 87 GLN A C 1
ATOM 661 O O . GLN A 1 87 ? 8.539 4.079 1.895 1.00 82.50 87 GLN A O 1
ATOM 666 N N . ILE A 1 88 ? 9.720 2.463 0.859 1.00 86.19 88 ILE A N 1
ATOM 667 C CA . ILE A 1 88 ? 8.603 1.516 0.721 1.00 86.19 88 ILE A CA 1
ATOM 668 C C . ILE A 1 88 ? 8.128 1.045 2.088 1.00 86.19 88 ILE A C 1
ATOM 670 O O . ILE A 1 88 ? 6.930 1.110 2.371 1.00 86.19 88 ILE A O 1
ATOM 674 N N . TYR A 1 89 ? 9.046 0.635 2.965 1.00 88.38 89 TYR A N 1
ATOM 675 C CA . TYR A 1 89 ? 8.669 0.178 4.299 1.00 88.38 89 TYR A CA 1
ATOM 676 C C . TYR A 1 89 ? 8.094 1.301 5.165 1.00 88.38 89 TYR A C 1
ATOM 678 O O . TYR A 1 89 ? 7.140 1.066 5.911 1.00 88.38 89 TYR A O 1
ATOM 686 N N . ARG A 1 90 ? 8.604 2.533 5.038 1.00 88.94 90 ARG A N 1
ATOM 687 C CA . ARG A 1 90 ? 8.050 3.706 5.730 1.00 88.94 90 ARG A CA 1
ATOM 688 C C . ARG A 1 90 ? 6.622 4.009 5.277 1.00 88.94 90 ARG A C 1
ATOM 690 O O . ARG A 1 90 ? 5.757 4.252 6.118 1.00 88.94 90 ARG A O 1
ATOM 697 N N . LEU A 1 91 ? 6.364 3.996 3.966 1.00 90.81 91 LEU A N 1
ATOM 698 C CA . LEU A 1 91 ? 5.019 4.204 3.420 1.00 90.81 91 LEU A CA 1
ATOM 699 C C . LEU A 1 91 ? 4.067 3.080 3.837 1.00 90.81 91 LEU A C 1
ATOM 701 O O . LEU A 1 91 ? 2.961 3.365 4.288 1.00 90.81 91 LEU A O 1
ATOM 705 N N . LEU A 1 92 ? 4.511 1.825 3.759 1.00 93.12 92 LEU A N 1
ATOM 706 C CA . LEU A 1 92 ? 3.700 0.665 4.127 1.00 93.12 92 LEU A CA 1
ATOM 707 C C . LEU A 1 92 ? 3.332 0.696 5.612 1.00 93.12 92 LEU A C 1
ATOM 709 O O . LEU A 1 92 ? 2.163 0.542 5.953 1.00 93.12 92 LEU A O 1
ATOM 713 N N . THR A 1 93 ? 4.303 0.990 6.481 1.00 93.38 93 THR A N 1
ATOM 714 C CA . THR A 1 93 ? 4.083 1.116 7.929 1.00 93.38 93 THR A CA 1
ATOM 715 C C . THR A 1 93 ? 3.031 2.177 8.242 1.00 93.38 93 THR A C 1
ATOM 717 O O . THR A 1 93 ? 2.070 1.897 8.956 1.00 93.38 93 THR A O 1
ATOM 720 N N . ARG A 1 94 ? 3.160 3.376 7.656 1.00 92.88 94 ARG A N 1
ATOM 721 C CA . ARG A 1 94 ? 2.194 4.469 7.847 1.00 92.88 94 ARG A CA 1
ATOM 722 C C . ARG A 1 94 ? 0.797 4.089 7.353 1.00 92.88 94 ARG A C 1
ATOM 724 O O . ARG A 1 94 ? -0.187 4.411 8.014 1.00 92.88 94 ARG A O 1
ATOM 731 N N . SER A 1 95 ? 0.694 3.427 6.203 1.00 93.06 95 SER A N 1
ATOM 732 C CA . SER A 1 95 ? -0.601 3.029 5.644 1.00 93.06 95 SER A CA 1
ATOM 733 C C . SER A 1 95 ? -1.289 1.946 6.473 1.00 93.06 95 SER A C 1
ATOM 735 O O . SER A 1 95 ? -2.489 2.047 6.718 1.00 93.06 95 SER A O 1
ATOM 737 N N . LEU A 1 96 ? -0.533 0.958 6.963 1.00 94.12 96 LEU A N 1
ATOM 738 C CA . LEU A 1 96 ? -1.034 -0.086 7.863 1.00 94.12 96 LEU A CA 1
ATOM 739 C C . LEU A 1 96 ? -1.497 0.496 9.203 1.00 94.12 96 LEU A C 1
ATOM 741 O O . LEU A 1 96 ? -2.584 0.165 9.661 1.00 94.12 96 LEU A O 1
ATOM 745 N N . GLN A 1 97 ? -0.730 1.412 9.802 1.00 93.44 97 GLN A N 1
ATOM 746 C CA . GLN A 1 97 ? -1.130 2.093 11.041 1.00 93.44 97 GLN A CA 1
ATOM 747 C C . GLN A 1 97 ? -2.439 2.867 10.871 1.00 93.44 97 GLN A C 1
ATOM 749 O O . GLN A 1 97 ? -3.360 2.703 11.664 1.00 93.44 97 GLN A O 1
ATOM 754 N N . ARG A 1 98 ? -2.568 3.641 9.788 1.00 92.56 98 ARG A N 1
ATOM 755 C CA . ARG A 1 98 ? -3.813 4.358 9.472 1.00 92.56 98 ARG A CA 1
ATOM 756 C C . ARG A 1 98 ? -4.990 3.414 9.265 1.00 92.56 98 ARG A C 1
ATOM 758 O O . ARG A 1 98 ? -6.100 3.698 9.703 1.00 92.56 98 ARG A O 1
ATOM 765 N N . ARG A 1 99 ? -4.771 2.280 8.593 1.00 93.38 99 ARG A N 1
ATOM 766 C CA . ARG A 1 99 ? -5.833 1.291 8.401 1.00 93.38 99 ARG A CA 1
ATOM 767 C C . ARG A 1 99 ? -6.229 0.653 9.728 1.00 93.38 99 ARG A C 1
ATOM 769 O O . ARG A 1 99 ? -7.423 0.500 9.975 1.00 93.38 99 ARG A O 1
ATOM 776 N N . PHE A 1 100 ? -5.274 0.357 10.603 1.00 94.06 100 PHE A N 1
ATOM 777 C CA . PHE A 1 100 ? -5.558 -0.101 11.959 1.00 94.06 100 PHE A CA 1
ATOM 778 C C . PHE A 1 100 ? -6.401 0.920 12.732 1.00 94.06 100 PHE A C 1
ATOM 780 O O . PHE A 1 100 ? -7.437 0.550 13.273 1.00 94.06 100 PHE A O 1
ATOM 787 N N . GLU A 1 101 ? -6.026 2.200 12.720 1.00 93.00 101 GLU A N 1
ATOM 788 C CA . GLU A 1 101 ? -6.780 3.273 13.388 1.00 93.00 101 GLU A CA 1
ATOM 789 C C . GLU A 1 101 ? -8.235 3.354 12.901 1.00 93.00 101 GLU A C 1
ATOM 791 O O . GLU A 1 101 ? -9.146 3.576 13.696 1.00 93.00 101 GLU A O 1
ATOM 796 N N . LEU A 1 102 ? -8.472 3.122 11.607 1.00 91.62 102 LEU A N 1
ATOM 797 C CA . LEU A 1 102 ? -9.812 3.145 11.018 1.00 91.62 102 LEU A CA 1
ATOM 798 C C . LEU A 1 102 ? -10.640 1.879 11.267 1.00 91.62 102 LEU A C 1
ATOM 800 O O . LEU A 1 102 ? -11.865 1.927 11.167 1.00 91.62 102 LEU A O 1
ATOM 804 N N . THR A 1 103 ? -9.999 0.728 11.476 1.00 92.50 103 THR A N 1
ATOM 805 C CA . THR A 1 103 ? -10.666 -0.581 11.326 1.00 92.50 103 THR A CA 1
ATOM 806 C C . THR A 1 103 ? -10.488 -1.521 12.509 1.00 92.50 103 THR A C 1
ATOM 808 O O . THR A 1 103 ? -11.221 -2.501 12.614 1.00 92.50 103 THR A O 1
ATOM 811 N N . GLY A 1 104 ? -9.514 -1.256 13.379 1.00 91.38 104 GLY A N 1
ATOM 812 C CA . GLY A 1 104 ? -9.133 -2.120 14.493 1.00 91.38 104 GLY A CA 1
ATOM 813 C C . GLY A 1 104 ? -8.500 -3.452 14.078 1.00 91.38 104 GLY A C 1
ATOM 814 O O . GLY A 1 104 ? -8.364 -4.343 14.915 1.00 91.38 104 GLY A O 1
ATOM 815 N N . VAL A 1 105 ? -8.122 -3.635 12.806 1.00 92.62 105 VAL A N 1
ATOM 816 C CA . VAL A 1 105 ? -7.564 -4.903 12.312 1.00 92.62 105 VAL A CA 1
ATOM 817 C C . VAL A 1 105 ? -6.154 -5.118 12.866 1.00 92.62 105 VAL A C 1
ATOM 819 O O . VAL A 1 105 ? -5.177 -4.581 12.353 1.00 92.62 105 VAL A O 1
ATOM 822 N N . LEU A 1 106 ? -6.034 -5.954 13.900 1.00 92.31 106 LEU A N 1
ATOM 823 C CA . LEU A 1 106 ? -4.761 -6.235 14.583 1.00 92.31 106 LEU A CA 1
ATOM 824 C C . LEU A 1 106 ? -3.661 -6.769 13.654 1.00 92.31 106 LEU A C 1
ATOM 826 O O . LEU A 1 106 ? -2.487 -6.475 13.870 1.00 92.31 106 LEU A O 1
ATOM 830 N N . ARG A 1 107 ? -4.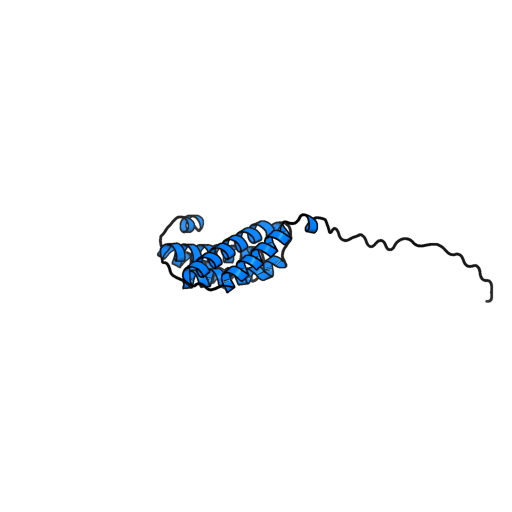035 -7.472 12.576 1.00 92.38 107 ARG A N 1
ATOM 831 C CA . ARG A 1 107 ? -3.087 -7.992 11.577 1.00 92.38 107 ARG A CA 1
ATOM 832 C C . ARG A 1 107 ? -2.217 -6.892 10.953 1.00 92.38 107 ARG A C 1
ATOM 834 O O . ARG A 1 107 ? -1.091 -7.167 10.534 1.00 92.38 107 ARG A O 1
ATOM 841 N N . ASP A 1 108 ? -2.708 -5.655 10.910 1.00 91.75 108 ASP A N 1
ATOM 842 C CA . ASP A 1 108 ? -1.939 -4.511 10.420 1.00 91.75 108 ASP A CA 1
ATOM 843 C C . ASP A 1 108 ? -0.767 -4.183 11.349 1.00 91.75 108 ASP A C 1
ATOM 845 O O . ASP A 1 108 ? 0.345 -3.949 10.876 1.00 91.75 108 ASP A O 1
ATOM 849 N N . LEU A 1 109 ? -0.980 -4.246 12.666 1.00 92.69 109 LEU A N 1
ATOM 850 C CA . LEU A 1 109 ? 0.078 -4.044 13.657 1.00 92.69 109 LEU A CA 1
ATOM 851 C C . LEU A 1 109 ? 1.089 -5.190 13.659 1.00 92.69 109 LEU A C 1
ATOM 853 O O . LEU A 1 109 ? 2.288 -4.928 13.756 1.00 92.69 109 LEU A O 1
ATOM 857 N N . ASP A 1 110 ? 0.635 -6.434 13.482 1.00 93.50 110 ASP A N 1
ATOM 858 C CA . ASP A 1 110 ? 1.539 -7.582 13.332 1.00 93.50 110 ASP A CA 1
ATOM 859 C C . ASP A 1 110 ? 2.476 -7.376 12.136 1.00 93.50 110 ASP A C 1
ATOM 861 O O . ASP A 1 110 ? 3.691 -7.535 12.241 1.00 93.50 110 ASP A O 1
ATOM 865 N N . THR A 1 111 ? 1.920 -6.933 11.005 1.00 89.31 111 THR A N 1
ATOM 866 C CA . THR A 1 111 ? 2.695 -6.666 9.787 1.00 89.31 111 THR A CA 1
ATOM 867 C C . THR A 1 111 ? 3.692 -5.517 9.998 1.00 89.31 111 THR A C 1
ATOM 869 O O . THR A 1 111 ? 4.834 -5.591 9.543 1.00 89.31 111 THR A O 1
ATOM 872 N N . VAL A 1 112 ? 3.319 -4.469 10.740 1.00 91.62 112 VAL A N 1
ATOM 873 C CA . VAL A 1 112 ? 4.245 -3.388 11.132 1.00 91.62 112 VAL A CA 1
ATOM 874 C C . VAL A 1 112 ? 5.380 -3.905 12.023 1.00 91.62 112 VAL A C 1
ATOM 876 O O . VAL A 1 112 ? 6.534 -3.495 11.853 1.00 91.62 112 VAL A O 1
ATOM 879 N N . ALA A 1 113 ? 5.088 -4.814 12.953 1.00 91.75 113 ALA A N 1
ATOM 880 C CA . ALA A 1 113 ? 6.099 -5.426 13.809 1.00 91.75 113 ALA A CA 1
ATOM 881 C C . ALA A 1 113 ? 7.084 -6.283 12.994 1.00 91.75 113 ALA A C 1
ATOM 883 O O . ALA A 1 113 ? 8.298 -6.158 13.181 1.00 91.75 113 ALA A O 1
ATOM 884 N N . GLU A 1 114 ? 6.583 -7.073 12.038 1.00 89.25 114 GLU A N 1
ATOM 885 C CA . GLU A 1 114 ? 7.401 -7.833 11.080 1.00 89.25 114 GLU A CA 1
ATOM 886 C C . GLU A 1 114 ? 8.343 -6.901 10.294 1.00 89.25 114 GLU A C 1
ATOM 888 O O . GLU A 1 114 ? 9.553 -7.126 10.240 1.00 89.25 114 GLU A O 1
ATOM 893 N N . ILE A 1 115 ? 7.811 -5.807 9.738 1.00 86.12 115 ILE A N 1
ATOM 894 C CA . ILE A 1 115 ? 8.585 -4.799 8.994 1.00 86.12 115 ILE A CA 1
ATOM 895 C C . ILE A 1 115 ? 9.672 -4.171 9.870 1.00 86.12 115 ILE A C 1
ATOM 897 O O . ILE A 1 115 ? 10.824 -4.042 9.452 1.00 86.12 115 ILE A O 1
ATOM 901 N N . THR A 1 116 ? 9.325 -3.802 11.100 1.00 86.31 116 THR A N 1
ATOM 902 C CA . THR A 1 116 ? 10.267 -3.190 12.043 1.00 86.31 116 THR A CA 1
ATOM 903 C C . THR A 1 116 ? 11.412 -4.145 12.378 1.00 86.31 116 THR A C 1
ATOM 905 O O . THR A 1 116 ? 12.568 -3.722 12.458 1.00 86.31 116 THR A O 1
ATOM 908 N N . ALA A 1 117 ? 11.118 -5.438 12.540 1.00 85.81 117 ALA A N 1
ATOM 909 C CA . ALA A 1 117 ? 12.136 -6.461 12.749 1.00 85.81 117 ALA A CA 1
ATOM 9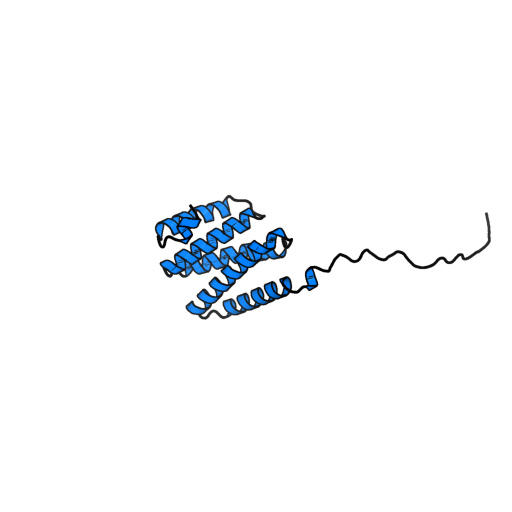10 C C . ALA A 1 117 ? 13.062 -6.605 11.530 1.00 85.81 117 ALA A C 1
ATOM 912 O O . ALA A 1 117 ? 14.280 -6.673 11.704 1.00 85.81 117 ALA A O 1
ATOM 913 N N . ILE A 1 118 ? 12.511 -6.576 10.311 1.00 80.12 118 ILE A N 1
ATOM 914 C CA . ILE A 1 118 ? 13.285 -6.618 9.060 1.00 80.12 118 ILE A CA 1
ATOM 915 C C . ILE A 1 118 ? 14.236 -5.415 8.965 1.00 80.12 118 ILE A C 1
ATOM 917 O O . ILE A 1 118 ? 15.435 -5.610 8.768 1.00 80.12 118 ILE A O 1
ATOM 921 N N . ILE A 1 119 ? 13.741 -4.188 9.168 1.00 78.31 119 ILE A N 1
ATOM 922 C CA . ILE A 1 119 ? 14.567 -2.967 9.112 1.00 78.31 119 ILE A CA 1
ATOM 923 C C . ILE A 1 119 ? 15.701 -3.036 10.140 1.00 78.31 119 ILE A C 1
ATOM 925 O O . ILE A 1 119 ? 16.863 -2.793 9.808 1.00 78.31 119 ILE A O 1
ATOM 929 N N . ARG A 1 120 ? 15.392 -3.424 11.384 1.00 78.88 120 ARG A N 1
ATOM 930 C CA . ARG A 1 120 ? 16.405 -3.594 12.436 1.00 78.88 120 ARG A CA 1
ATOM 931 C C . ARG A 1 120 ? 17.456 -4.625 12.044 1.00 78.88 120 ARG A C 1
ATOM 933 O O . ARG A 1 120 ? 18.643 -4.371 12.216 1.00 78.88 120 ARG A O 1
ATOM 940 N N . ALA A 1 121 ? 17.037 -5.755 11.480 1.00 74.62 121 ALA A N 1
ATOM 941 C CA . ALA A 1 121 ? 17.952 -6.789 11.012 1.00 74.62 121 ALA A CA 1
ATOM 942 C C . ALA A 1 121 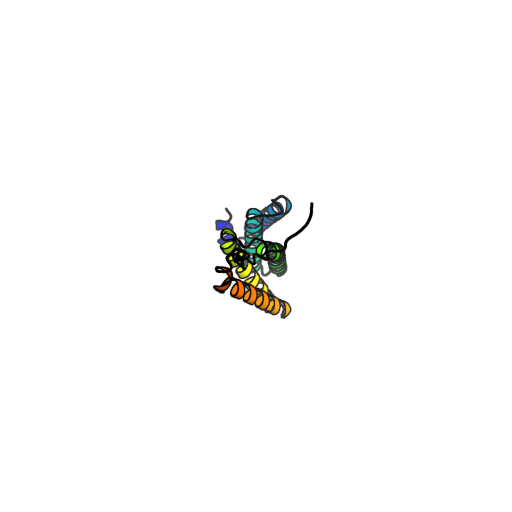? 18.867 -6.297 9.876 1.00 74.62 121 ALA A C 1
ATOM 944 O O . ALA A 1 121 ? 20.032 -6.688 9.831 1.00 74.62 121 ALA A O 1
ATOM 945 N N . THR A 1 122 ? 18.378 -5.416 8.996 1.00 68.12 122 THR A N 1
ATOM 946 C CA . THR A 1 122 ? 19.192 -4.790 7.937 1.00 68.12 122 THR A CA 1
ATOM 947 C C . THR A 1 122 ? 20.118 -3.678 8.439 1.00 68.12 122 THR A C 1
ATOM 949 O O . THR A 1 122 ? 21.179 -3.473 7.857 1.00 68.12 122 THR A O 1
ATOM 952 N N . GLN A 1 123 ? 19.757 -2.990 9.528 1.00 61.16 123 GLN A N 1
ATOM 953 C CA . GLN A 1 123 ? 20.562 -1.932 10.155 1.00 61.16 123 GLN A CA 1
ATOM 954 C C . GLN A 1 123 ? 21.604 -2.463 11.157 1.00 61.16 123 GLN A C 1
ATOM 956 O O . GLN A 1 123 ? 22.476 -1.709 11.592 1.00 61.16 123 GLN A O 1
ATOM 961 N N . LEU A 1 124 ? 21.554 -3.749 11.526 1.00 44.28 124 LEU A N 1
ATOM 962 C CA . LEU A 1 124 ? 22.598 -4.365 12.343 1.00 44.28 124 LEU A CA 1
ATOM 963 C C . LEU A 1 124 ? 23.930 -4.394 11.563 1.00 44.28 124 LEU A C 1
ATOM 965 O O . LEU A 1 124 ? 23.965 -4.862 10.422 1.00 44.28 124 LEU A O 1
ATOM 969 N N . PRO A 1 125 ? 25.061 -3.989 12.178 1.00 42.75 125 PRO A N 1
ATOM 970 C CA . PRO A 1 125 ? 26.379 -3.958 11.528 1.00 42.75 125 PRO A CA 1
ATOM 971 C C . PRO A 1 125 ? 26.882 -5.336 11.045 1.00 42.75 125 PRO A C 1
ATOM 973 O O . PRO A 1 125 ? 27.894 -5.427 10.354 1.00 42.75 125 PRO A O 1
ATOM 976 N N . SER A 1 126 ? 26.170 -6.419 11.360 1.00 43.75 126 SER A N 1
ATOM 977 C CA . SER A 1 126 ? 26.571 -7.807 11.119 1.00 43.75 126 SER A CA 1
ATOM 978 C C . SER A 1 126 ? 26.301 -8.348 9.707 1.00 43.75 126 SER A C 1
ATOM 980 O O . SER A 1 126 ? 26.693 -9.479 9.432 1.00 43.75 126 SER A O 1
ATOM 982 N N . ARG A 1 127 ? 25.690 -7.586 8.782 1.00 47.22 127 ARG A N 1
ATOM 983 C CA . ARG A 1 127 ? 25.635 -7.975 7.350 1.00 47.22 127 ARG A CA 1
ATOM 984 C C . ARG A 1 127 ? 26.668 -7.291 6.455 1.00 47.22 127 ARG A C 1
ATOM 986 O O . ARG A 1 127 ? 26.842 -7.725 5.323 1.00 47.22 127 ARG A O 1
ATOM 993 N N . ARG A 1 128 ? 27.402 -6.290 6.956 1.00 48.47 128 ARG A N 1
ATOM 994 C CA . ARG A 1 128 ? 28.508 -5.650 6.217 1.00 48.47 128 ARG A CA 1
ATOM 995 C C . ARG A 1 128 ? 29.834 -6.419 6.294 1.00 48.47 128 ARG A C 1
ATOM 997 O O . ARG A 1 128 ? 30.738 -6.125 5.522 1.00 48.47 128 ARG A O 1
ATOM 1004 N N . SER A 1 129 ? 29.963 -7.397 7.195 1.00 44.22 129 SER A N 1
ATOM 1005 C CA . SER A 1 129 ? 31.227 -8.108 7.451 1.00 44.22 129 SER A CA 1
ATOM 1006 C C . SER A 1 129 ? 31.247 -9.593 7.078 1.00 44.22 129 SER A C 1
ATOM 1008 O O . SER A 1 129 ? 32.294 -10.222 7.217 1.00 44.22 129 SER A O 1
ATOM 1010 N N . LEU A 1 130 ? 30.171 -10.162 6.526 1.00 40.19 130 LEU A N 1
ATOM 1011 C CA . LEU A 1 130 ? 30.242 -11.484 5.890 1.00 40.19 130 LEU A CA 1
ATOM 1012 C C . LEU A 1 130 ? 30.778 -11.344 4.460 1.00 40.19 130 LEU A C 1
ATOM 1014 O O . LEU A 1 130 ? 30.104 -11.623 3.472 1.00 40.19 130 LEU A O 1
ATOM 1018 N N . ARG A 1 131 ? 32.047 -10.928 4.374 1.00 43.97 131 ARG A N 1
ATOM 1019 C CA . ARG A 1 131 ? 32.933 -11.376 3.299 1.00 43.97 131 ARG A CA 1
ATOM 1020 C C . ARG A 1 131 ? 32.892 -12.910 3.356 1.00 43.97 131 ARG A C 1
ATOM 1022 O O . ARG A 1 131 ? 33.066 -13.439 4.457 1.00 43.97 131 ARG A O 1
ATOM 1029 N N . PRO A 1 132 ? 32.628 -13.635 2.254 1.00 41.28 132 PRO A N 1
ATOM 1030 C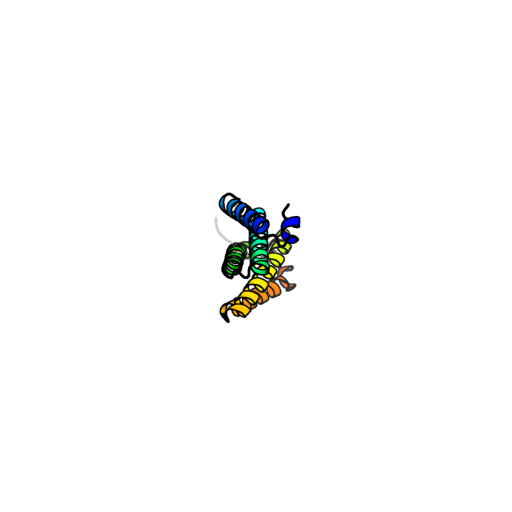 CA . PRO A 1 132 ? 32.752 -15.085 2.287 1.00 41.28 132 PRO A CA 1
ATOM 1031 C C . PRO A 1 132 ? 34.155 -15.396 2.810 1.00 41.28 132 PRO A C 1
ATOM 1033 O O . PRO A 1 132 ? 35.130 -14.809 2.325 1.00 41.28 132 PRO A O 1
ATOM 1036 N N . LEU A 1 133 ? 34.251 -16.229 3.856 1.00 41.00 133 LEU A N 1
ATOM 1037 C CA . LEU A 1 133 ? 35.543 -16.757 4.278 1.00 41.00 133 LEU A CA 1
ATOM 1038 C C . LEU A 1 133 ? 36.224 -17.276 3.005 1.00 41.00 133 LEU A C 1
ATOM 1040 O O . LEU A 1 133 ? 35.586 -18.046 2.282 1.00 41.00 133 LEU A O 1
ATOM 1044 N N . PRO A 1 134 ? 37.460 -16.856 2.675 1.00 42.97 134 PRO A N 1
ATOM 1045 C CA . PRO A 1 134 ? 38.200 -17.595 1.670 1.00 42.97 134 PRO A CA 1
ATOM 1046 C C . PRO A 1 134 ? 38.255 -19.028 2.189 1.00 42.97 134 PRO A C 1
ATOM 1048 O O . PRO A 1 134 ? 38.625 -19.232 3.347 1.00 42.97 134 PRO A O 1
ATOM 1051 N N . ASP A 1 135 ? 37.804 -19.984 1.375 1.00 42.16 135 ASP A N 1
ATOM 1052 C CA . ASP A 1 135 ? 37.879 -21.407 1.680 1.00 42.16 135 ASP A CA 1
ATOM 1053 C C . ASP A 1 135 ? 39.324 -21.736 2.066 1.00 42.16 135 ASP A C 1
ATOM 1055 O O . ASP A 1 135 ? 40.208 -21.939 1.234 1.00 42.16 135 ASP A O 1
ATOM 1059 N N . GLY A 1 136 ? 39.571 -21.750 3.373 1.00 45.09 136 GLY A N 1
ATOM 1060 C CA . GLY A 1 136 ? 40.818 -22.139 4.000 1.00 45.09 136 GLY A CA 1
ATOM 1061 C C . GLY A 1 136 ? 40.930 -23.652 3.981 1.00 45.09 136 GLY A C 1
ATOM 1062 O O . GLY A 1 136 ? 41.021 -24.286 5.025 1.00 45.09 136 GLY A O 1
ATOM 1063 N N . ARG A 1 137 ? 40.913 -24.244 2.786 1.00 50.00 137 ARG A N 1
ATOM 1064 C CA . ARG A 1 137 ? 41.439 -25.588 2.542 1.00 50.00 137 ARG A CA 1
ATOM 1065 C C . ARG A 1 137 ? 42.750 -25.483 1.782 1.00 50.00 137 ARG A C 1
ATOM 1067 O O . ARG A 1 137 ? 42.898 -26.025 0.698 1.00 50.00 137 ARG A O 1
ATOM 1074 N N . GLN A 1 138 ? 43.720 -24.821 2.400 1.00 46.66 138 GLN A N 1
ATOM 1075 C CA . GLN A 1 138 ? 45.123 -25.181 2.235 1.00 46.66 138 GLN A CA 1
ATOM 1076 C C . GLN A 1 138 ? 45.819 -25.095 3.587 1.00 46.66 138 GLN A C 1
ATOM 1078 O O . GLN A 1 138 ? 46.305 -24.044 3.981 1.00 46.66 138 GLN A O 1
ATOM 1083 N N . ALA A 1 139 ? 45.806 -26.217 4.302 1.00 41.25 139 ALA A N 1
ATOM 1084 C CA . ALA A 1 139 ? 46.968 -26.765 4.993 1.00 41.25 139 ALA A CA 1
ATOM 1085 C C . ALA A 1 139 ? 46.524 -28.009 5.768 1.00 41.25 139 ALA A C 1
ATOM 1087 O O . ALA A 1 139 ? 45.839 -27.894 6.778 1.00 41.25 139 ALA A O 1
ATOM 1088 N N . SER A 1 140 ? 46.960 -29.195 5.343 1.00 37.78 140 SER A N 1
ATOM 1089 C CA . SER A 1 140 ? 47.556 -30.098 6.325 1.00 37.78 140 SER A CA 1
ATOM 1090 C C . SER A 1 140 ? 48.473 -31.119 5.664 1.00 37.78 140 SER A C 1
ATOM 1092 O O . SER A 1 140 ? 48.037 -31.960 4.887 1.00 37.78 140 SER A O 1
ATOM 1094 N N . ALA A 1 141 ? 49.743 -30.972 6.034 1.00 37.41 141 ALA A N 1
ATOM 1095 C CA . ALA A 1 141 ? 50.723 -32.010 6.311 1.00 37.41 141 ALA A CA 1
ATOM 1096 C C . ALA A 1 141 ? 51.106 -32.998 5.199 1.00 37.41 141 ALA A C 1
ATOM 1098 O O . ALA A 1 141 ? 50.400 -33.940 4.852 1.00 37.41 141 ALA A O 1
ATOM 1099 N N . ALA A 1 142 ? 52.357 -32.835 4.773 1.00 41.53 142 ALA A N 1
ATOM 1100 C CA . ALA A 1 142 ? 53.188 -33.913 4.278 1.00 41.53 142 ALA A CA 1
ATOM 1101 C C . ALA A 1 142 ? 53.178 -35.121 5.235 1.00 41.53 142 ALA A C 1
ATOM 1103 O O . ALA A 1 142 ? 53.403 -34.977 6.436 1.00 41.53 142 ALA A O 1
ATOM 1104 N N . VAL A 1 143 ? 53.028 -36.312 4.659 1.00 44.94 143 VAL A N 1
ATOM 1105 C CA . VAL A 1 143 ? 53.552 -37.566 5.206 1.00 44.94 143 VAL A CA 1
ATOM 1106 C C . VAL A 1 143 ? 54.256 -38.280 4.049 1.00 44.94 143 VAL A C 1
ATOM 1108 O O . VAL A 1 143 ? 53.574 -38.759 3.144 1.00 44.94 143 VAL A O 1
ATOM 1111 N N . PRO A 1 144 ? 55.598 -38.358 4.009 1.00 39.69 144 PRO A N 1
ATOM 1112 C CA . PRO A 1 144 ? 56.275 -39.256 3.092 1.00 39.69 144 PRO A CA 1
ATOM 1113 C C . PRO A 1 144 ? 56.368 -40.633 3.759 1.00 39.69 144 PRO A C 1
ATOM 1115 O O . PRO A 1 144 ? 57.268 -40.893 4.556 1.00 39.69 144 PRO A O 1
ATOM 1118 N N . CYS A 1 145 ? 55.430 -41.527 3.448 1.00 34.91 145 CYS A N 1
ATOM 1119 C CA . CYS A 1 145 ? 55.603 -42.951 3.726 1.00 34.91 145 CYS A CA 1
ATOM 1120 C C . CYS A 1 145 ? 56.374 -43.587 2.569 1.00 34.91 145 CYS A C 1
ATOM 1122 O O . CYS A 1 145 ? 55.843 -43.791 1.480 1.00 34.91 145 CYS A O 1
ATOM 1124 N N . ALA A 1 146 ? 57.640 -43.908 2.826 1.00 45.16 146 ALA A N 1
ATOM 1125 C CA . ALA A 1 146 ? 58.387 -44.867 2.036 1.00 45.16 146 ALA A CA 1
ATOM 1126 C C . ALA A 1 146 ? 57.730 -46.250 2.159 1.00 45.16 146 ALA A C 1
ATOM 1128 O O . ALA A 1 146 ? 57.590 -46.760 3.267 1.00 45.16 146 ALA A O 1
ATOM 1129 N N . HIS A 1 147 ? 57.398 -46.880 1.033 1.00 40.75 147 HIS A N 1
ATOM 1130 C CA . HIS A 1 147 ? 57.404 -48.334 0.931 1.00 40.75 147 HIS A CA 1
ATOM 1131 C C . HIS A 1 147 ? 57.885 -48.775 -0.452 1.00 40.75 147 HIS A C 1
ATOM 1133 O O . HIS A 1 147 ? 57.409 -48.334 -1.494 1.00 40.75 147 HIS A O 1
ATOM 1139 N N . LEU A 1 148 ? 58.888 -49.645 -0.390 1.00 43.12 148 LEU A N 1
ATOM 1140 C CA . LEU A 1 148 ? 59.445 -50.460 -1.453 1.00 43.12 148 LEU A CA 1
ATOM 1141 C C . LEU A 1 148 ? 58.378 -51.304 -2.177 1.00 43.12 148 LEU A C 1
ATOM 1143 O O . LEU A 1 148 ? 57.452 -51.802 -1.542 1.00 43.12 148 LEU A O 1
ATOM 1147 N N . SER A 1 149 ? 58.652 -51.563 -3.465 1.00 39.31 149 SER A N 1
ATOM 1148 C CA . SER A 1 149 ? 58.623 -52.882 -4.133 1.00 39.31 149 SER A CA 1
ATOM 1149 C C . SER A 1 149 ? 57.706 -53.069 -5.356 1.00 39.31 149 SER A C 1
ATOM 1151 O O . SER A 1 149 ? 56.487 -53.082 -5.245 1.00 39.31 149 SER A O 1
ATOM 1153 N N . ARG A 1 150 ? 58.397 -53.485 -6.436 1.00 41.69 150 ARG A N 1
ATOM 1154 C CA . ARG A 1 150 ? 58.047 -54.423 -7.528 1.00 41.69 150 ARG A CA 1
ATOM 1155 C C . ARG A 1 150 ? 57.487 -53.855 -8.836 1.00 41.69 150 ARG A C 1
ATOM 1157 O O . ARG A 1 150 ? 56.389 -53.317 -8.878 1.00 41.69 150 ARG A O 1
ATOM 1164 N N . GLY A 1 151 ? 58.247 -54.132 -9.900 1.00 43.31 151 GLY A N 1
ATOM 1165 C CA . GLY A 1 151 ? 57.931 -53.945 -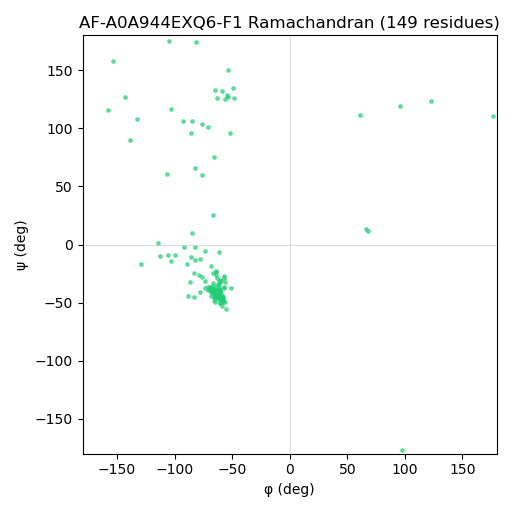11.311 1.00 43.31 151 GLY A CA 1
ATOM 1166 C C . GLY A 1 151 ? 59.202 -53.717 -12.098 1.00 43.31 151 GLY A C 1
ATOM 1167 O O . GLY A 1 151 ? 59.336 -52.589 -12.606 1.00 43.31 151 GLY A O 1
#

Foldseek 3Di:
DLVVLLVDLDLVVLVVQLVVLVVCCVVHDPDDDSNLVSLLSNLSSLVSNCVNPVDLVSLVVSLVSLVSVQVVLVVVPDPVSVVSLVSSLVSNLVSLVVVCVVPVPCVSVVVNVVSVVVVVVVPPPVVVPPPPDPPPPPDDDDDDDDDDDDD

Mean predicted aligned error: 12.58 Å

Radius of gyration: 24.97 Å; Cα contacts (8 Å, |Δi|>4): 114; chains: 1; bounding box: 71×74×34 Å

Solvent-accessible surface area (backbone atoms only — not comparable to full-atom values): 9009 Å² total; per-residue (Å²): 116,69,77,52,55,77,72,45,95,45,64,70,57,37,51,53,52,39,54,55,30,51,49,50,63,70,77,39,63,94,64,62,69,69,39,52,51,39,39,52,52,33,27,49,40,25,43,51,46,21,75,74,68,67,41,61,68,30,42,55,49,21,44,54,46,44,56,71,50,50,65,59,48,73,74,56,72,50,87,90,42,51,68,60,49,54,53,48,54,53,52,39,41,54,47,30,52,53,48,23,77,76,66,68,46,62,69,33,55,53,50,38,52,53,51,52,51,50,52,52,63,69,68,41,77,76,73,82,66,72,65,77,74,76,82,81,83,82,80,81,79,91,75,90,79,86,77,89,88,90,134

Nearest PDB structures (foldseek):
  5l9u-assembly1_O  TM=6.525E-01  e=4.936E-01  Homo sapiens
  6xr2-assembly2_F  TM=6.060E-01  e=1.018E+00  synthetic construct
  4dau-assembly1_A-2  TM=5.003E-01  e=5.198E-01  Homo sapiens
  5cwm-assembly1_A  TM=4.747E-01  e=7.862E-01  synthetic construct